Protein AF-A0A936E772-F1 (afdb_monomer)

Foldseek 3Di:
DDPDDDDDPVLVVCCVVPVVSSCCCPVVVDDDPPVPVVVVVVVVVVVVVVVVVVVVVVVVVVVVVVVVVVVVVVVVVVD

Structure (mmCIF, N/CA/C/O backbone):
data_AF-A0A936E772-F1
#
_entry.id   AF-A0A936E772-F1
#
loop_
_atom_site.group_PDB
_atom_site.id
_atom_site.type_symbol
_atom_site.label_atom_id
_atom_site.label_alt_id
_atom_site.label_comp_id
_atom_site.label_asym_id
_atom_site.label_entity_id
_atom_site.label_seq_id
_atom_site.pdbx_PDB_ins_code
_atom_site.Cartn_x
_atom_site.Cartn_y
_atom_site.Cartn_z
_atom_site.occupancy
_atom_site.B_iso_or_equiv
_atom_site.auth_seq_id
_atom_site.auth_comp_id
_atom_site.auth_asym_id
_atom_site.auth_atom_id
_atom_site.pdbx_PDB_model_num
ATOM 1 N N . MET A 1 1 ? -16.411 29.587 3.102 1.00 48.44 1 MET A N 1
ATOM 2 C CA . MET A 1 1 ? -15.365 28.623 2.705 1.00 48.44 1 MET A CA 1
ATOM 3 C C . MET A 1 1 ? -15.944 27.248 2.987 1.00 48.44 1 MET A C 1
ATOM 5 O O . MET A 1 1 ? -16.248 27.003 4.145 1.00 48.44 1 MET A O 1
ATOM 9 N N . SER A 1 2 ? -16.259 26.438 1.974 1.00 51.38 2 SER A N 1
ATOM 10 C CA . SER A 1 2 ? -16.860 25.117 2.216 1.00 51.38 2 SER A CA 1
ATOM 11 C C . SER A 1 2 ? -15.880 24.246 2.994 1.00 51.38 2 SER A C 1
ATOM 13 O O . SER A 1 2 ? -14.799 23.950 2.494 1.00 51.38 2 SER A O 1
ATOM 15 N N . ASP A 1 3 ? -16.254 23.873 4.213 1.00 65.94 3 ASP A N 1
ATOM 16 C CA . ASP A 1 3 ? -15.504 22.966 5.078 1.00 65.94 3 ASP A CA 1
ATOM 17 C C . ASP A 1 3 ? -15.741 21.525 4.604 1.00 65.94 3 ASP A C 1
ATOM 19 O O . ASP A 1 3 ? -16.633 20.826 5.083 1.00 65.94 3 ASP A O 1
ATOM 23 N N . TYR A 1 4 ? -15.028 21.099 3.558 1.00 72.19 4 TYR A N 1
ATOM 24 C CA . TYR A 1 4 ? -15.038 19.698 3.146 1.00 72.19 4 TYR A CA 1
ATOM 25 C C . TYR A 1 4 ? -13.942 18.952 3.907 1.00 72.19 4 TYR A C 1
ATOM 27 O O . TYR A 1 4 ? -12.745 19.140 3.685 1.00 72.19 4 TYR A O 1
ATOM 35 N N . LYS A 1 5 ? -14.353 18.069 4.817 1.00 81.31 5 LYS A N 1
ATOM 36 C CA . LYS A 1 5 ? -13.430 17.157 5.490 1.00 81.31 5 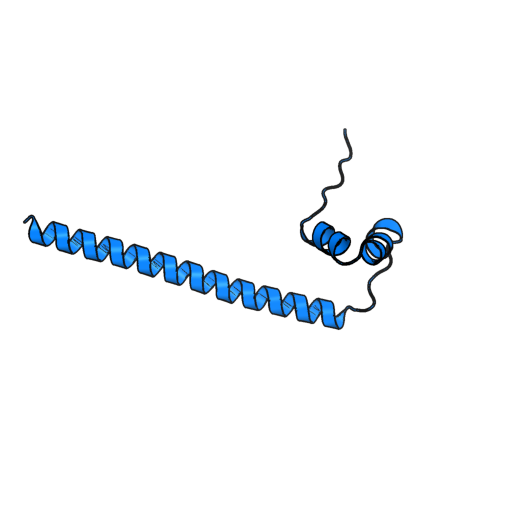LYS A CA 1
ATOM 37 C C . LYS A 1 5 ? -12.859 16.175 4.464 1.00 81.31 5 LYS A C 1
ATOM 39 O O . LYS A 1 5 ? -13.597 15.387 3.877 1.00 81.31 5 LYS A O 1
ATOM 44 N N . LEU A 1 6 ? -11.544 16.221 4.245 1.00 87.44 6 LEU A N 1
ATOM 45 C CA . LEU A 1 6 ? -10.849 15.259 3.391 1.00 87.44 6 LEU A CA 1
ATOM 46 C C . LEU A 1 6 ? -10.862 13.877 4.057 1.00 87.44 6 LEU A C 1
ATOM 48 O O . LEU A 1 6 ? -10.291 13.697 5.132 1.00 87.44 6 LEU A O 1
ATOM 52 N N . ILE A 1 7 ? -11.499 12.909 3.400 1.00 88.94 7 ILE A N 1
ATOM 53 C CA . ILE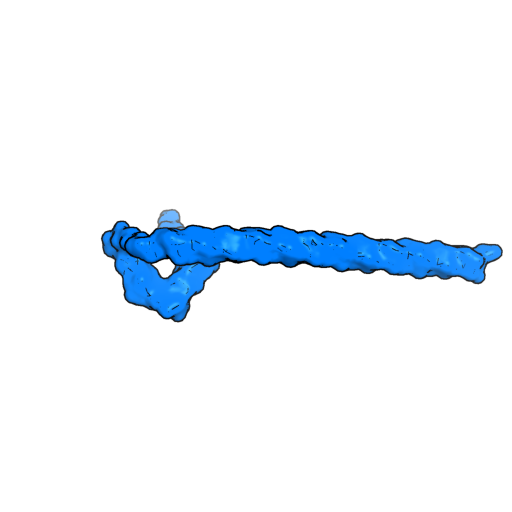 A 1 7 ? -11.439 11.490 3.767 1.00 88.94 7 ILE A CA 1
ATOM 54 C C . ILE A 1 7 ? -10.317 10.807 2.980 1.00 88.94 7 ILE A C 1
ATOM 56 O O . ILE A 1 7 ? -10.090 11.119 1.810 1.00 88.94 7 ILE A O 1
ATOM 60 N N . ASN A 1 8 ? -9.595 9.883 3.614 1.00 89.38 8 ASN A N 1
ATOM 61 C CA . ASN A 1 8 ? -8.522 9.126 2.960 1.00 89.38 8 ASN A CA 1
ATOM 62 C C . ASN A 1 8 ? -8.967 7.698 2.599 1.00 89.38 8 ASN A C 1
ATOM 64 O O . ASN A 1 8 ? -9.998 7.213 3.061 1.00 89.38 8 ASN A O 1
ATOM 68 N N . ALA A 1 9 ? -8.176 7.010 1.772 1.00 90.19 9 ALA A N 1
ATOM 69 C CA . ALA A 1 9 ? -8.487 5.650 1.331 1.00 90.19 9 ALA A CA 1
ATOM 70 C C . ALA A 1 9 ? -8.622 4.655 2.498 1.00 90.19 9 ALA A C 1
ATOM 72 O O . ALA A 1 9 ? -9.477 3.774 2.448 1.00 90.19 9 ALA A O 1
ATOM 73 N N . SER A 1 10 ? -7.829 4.816 3.561 1.00 85.56 10 SER A N 1
ATOM 74 C CA . SER A 1 10 ? -7.917 3.966 4.751 1.00 85.56 10 SER A CA 1
ATOM 75 C C . SER A 1 10 ? -9.237 4.167 5.496 1.00 85.56 10 SER A C 1
ATOM 77 O O . SER A 1 10 ? -9.817 3.196 5.961 1.00 85.56 10 SER A O 1
ATOM 79 N N . GLU A 1 11 ? -9.746 5.399 5.560 1.00 89.88 11 GLU A N 1
ATOM 80 C CA . GLU A 1 11 ? -11.051 5.715 6.153 1.00 89.88 11 GLU A CA 1
ATOM 81 C C . GLU A 1 11 ? -12.207 5.103 5.354 1.00 89.88 11 GLU A C 1
ATOM 83 O O . GLU A 1 11 ? -13.132 4.537 5.934 1.00 89.88 11 GLU A O 1
ATOM 88 N N . ILE A 1 12 ? -12.131 5.154 4.021 1.00 93.19 12 ILE A N 1
ATOM 89 C CA . ILE A 1 12 ? -13.103 4.480 3.149 1.00 93.19 12 ILE A CA 1
ATOM 90 C C . ILE A 1 12 ? -13.042 2.964 3.372 1.00 93.19 12 ILE A C 1
ATOM 92 O O . ILE A 1 12 ? -14.079 2.321 3.522 1.00 93.19 12 ILE A O 1
ATOM 96 N N . GLY A 1 13 ? -11.835 2.395 3.429 1.00 91.19 13 GLY A N 1
ATOM 97 C CA . GLY A 1 13 ? -11.633 0.972 3.697 1.00 91.19 13 GLY A CA 1
ATOM 98 C C . GLY A 1 13 ? -12.194 0.540 5.051 1.00 91.19 13 GLY A C 1
ATOM 99 O O . GLY A 1 13 ? -12.840 -0.500 5.139 1.00 91.19 13 GLY A O 1
ATOM 100 N N . GLU A 1 1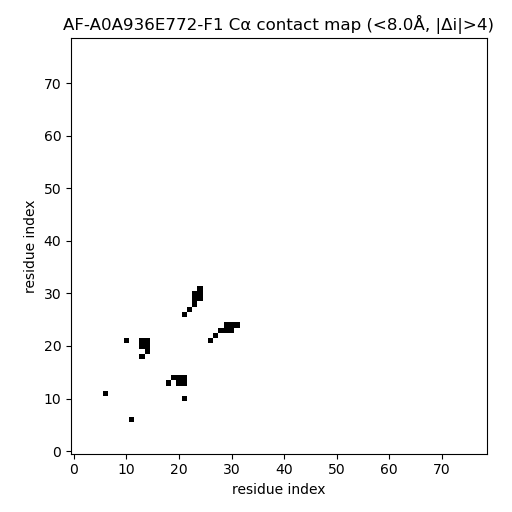4 ? -12.011 1.360 6.085 1.00 90.25 14 GLU A N 1
ATOM 101 C CA . GLU A 1 14 ? -12.565 1.135 7.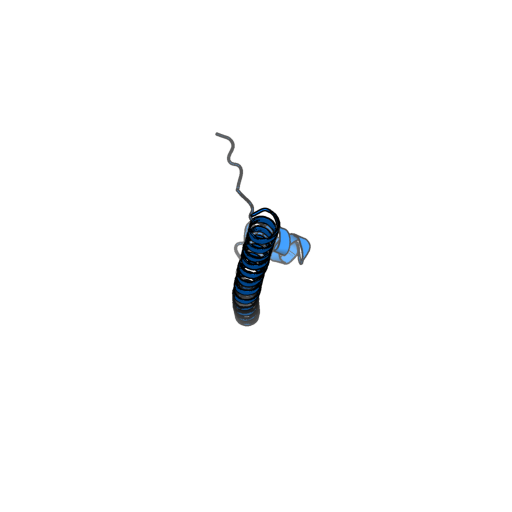420 1.00 90.25 14 GLU A CA 1
ATOM 102 C C . GLU A 1 14 ? -14.098 1.102 7.396 1.00 90.25 14 GLU A C 1
ATOM 104 O O . GLU A 1 14 ? -14.696 0.170 7.930 1.00 90.25 14 GLU A O 1
ATOM 109 N N . TYR A 1 15 ? -14.736 2.063 6.719 1.00 94.00 15 TYR A N 1
ATOM 110 C CA . TYR A 1 15 ? -16.192 2.100 6.582 1.00 94.00 15 TYR A CA 1
ATOM 111 C C . TYR A 1 15 ? -16.740 0.892 5.807 1.00 94.00 15 TYR A C 1
ATOM 113 O O . TYR A 1 15 ? -17.729 0.290 6.226 1.00 94.00 15 TYR A O 1
ATOM 121 N N . VAL A 1 16 ? -16.092 0.522 4.694 1.00 96.25 16 VAL A N 1
ATOM 122 C CA . VAL A 1 16 ? -16.478 -0.641 3.872 1.00 96.25 16 VAL A CA 1
ATOM 123 C C . VAL A 1 16 ? -16.312 -1.949 4.646 1.00 96.25 16 VAL A C 1
ATOM 125 O O . VAL A 1 16 ? -17.145 -2.842 4.512 1.00 96.25 16 VAL A O 1
ATOM 128 N N . TYR A 1 17 ? -15.266 -2.065 5.465 1.00 90.31 17 TYR A N 1
ATOM 129 C CA . TYR A 1 17 ? -15.049 -3.226 6.323 1.00 90.31 17 TYR A CA 1
ATOM 130 C C . TYR A 1 17 ? -16.071 -3.291 7.466 1.00 90.31 17 TYR A C 1
ATOM 132 O O . TYR A 1 17 ? -16.697 -4.328 7.683 1.00 90.31 17 TYR A O 1
ATOM 140 N N . CYS A 1 18 ? -16.242 -2.190 8.205 1.00 92.44 18 CYS A N 1
ATOM 141 C CA . CYS A 1 18 ? -17.199 -2.081 9.298 1.00 92.44 18 CYS A CA 1
ATOM 142 C C . CYS A 1 18 ? -17.607 -0.620 9.544 1.00 92.44 18 CYS A C 1
ATOM 144 O O . CYS A 1 18 ? -16.912 0.149 10.212 1.00 92.44 18 CYS A O 1
ATOM 146 N N . ASN A 1 19 ? -18.807 -0.266 9.082 1.00 95.56 19 ASN A N 1
ATOM 147 C CA . ASN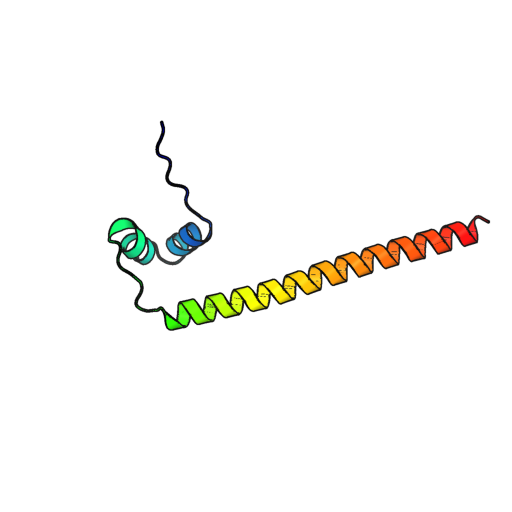 A 1 19 ? -19.393 1.061 9.276 1.00 95.56 19 ASN A CA 1
ATOM 148 C C . ASN A 1 19 ? -19.500 1.473 10.758 1.00 95.56 19 ASN A C 1
ATOM 150 O O . ASN A 1 19 ? -19.333 2.645 11.089 1.00 95.56 19 ASN A O 1
ATOM 154 N N . HIS A 1 20 ? -19.750 0.515 11.652 1.00 95.00 20 HIS A N 1
ATOM 155 C CA . HIS A 1 20 ? -19.919 0.759 13.076 1.00 95.00 20 HIS A CA 1
ATOM 156 C C . HIS A 1 20 ? -18.576 1.082 13.730 1.00 95.00 20 HIS A C 1
ATOM 158 O O . HIS A 1 20 ? -18.501 2.031 14.505 1.00 95.00 20 HIS A O 1
ATOM 164 N N . ALA A 1 21 ? -17.508 0.361 13.375 1.00 92.00 21 ALA A N 1
ATOM 165 C CA . ALA A 1 21 ? -16.158 0.676 13.838 1.00 92.00 21 ALA A CA 1
ATOM 166 C C . ALA A 1 21 ? -15.738 2.081 13.382 1.00 92.00 21 ALA A C 1
ATOM 168 O O . ALA A 1 21 ? -15.335 2.892 14.215 1.00 92.00 21 ALA A O 1
ATOM 169 N N . TRP A 1 22 ? -15.969 2.401 12.103 1.00 94.25 22 TRP A N 1
ATOM 170 C CA . TRP A 1 22 ? -15.744 3.743 11.568 1.00 94.25 22 TRP A CA 1
ATOM 171 C C . TRP A 1 22 ? -16.526 4.810 12.346 1.00 94.25 22 TRP A C 1
ATOM 173 O O . TRP A 1 22 ? -15.966 5.839 12.718 1.00 94.25 22 TRP A O 1
ATOM 183 N N . TRP A 1 23 ? -17.807 4.577 12.649 1.00 94.81 23 TRP A N 1
ATOM 184 C CA . TRP A 1 23 ? -18.631 5.539 13.389 1.00 94.81 23 TRP A CA 1
ATOM 185 C C . TRP A 1 23 ? -18.135 5.737 14.826 1.00 94.81 23 TRP A C 1
ATOM 187 O O . TRP A 1 23 ? -18.004 6.874 15.285 1.00 94.81 23 TRP A O 1
ATOM 197 N N . LEU A 1 24 ? -17.783 4.651 15.520 1.00 94.62 24 LEU A N 1
ATOM 198 C CA . LEU A 1 24 ? -17.207 4.718 16.863 1.00 94.62 24 LEU A CA 1
ATOM 199 C C . LEU A 1 24 ? -15.902 5.525 16.861 1.00 94.62 24 LEU A C 1
ATOM 201 O O . LEU A 1 24 ? -15.721 6.403 17.706 1.00 94.62 24 LEU A O 1
ATOM 205 N N . GLN A 1 25 ? -15.025 5.287 15.885 1.00 91.75 25 GLN A N 1
ATOM 206 C CA . GLN A 1 25 ? -13.738 5.970 15.805 1.00 91.75 25 GLN A CA 1
ATOM 207 C C . GLN A 1 25 ? -13.857 7.424 15.330 1.00 91.75 25 GLN A C 1
ATOM 209 O O . GLN A 1 25 ? -13.158 8.292 15.850 1.00 91.75 25 GLN A O 1
ATOM 214 N N . ARG A 1 26 ? -14.727 7.727 14.360 1.00 90.88 26 ARG A N 1
ATOM 215 C CA . ARG A 1 26 ? -14.794 9.045 13.698 1.00 90.88 26 ARG A CA 1
ATOM 216 C C . ARG A 1 26 ? -15.843 9.995 14.255 1.00 90.88 26 ARG A C 1
ATOM 218 O O . ARG A 1 26 ? -15.652 11.204 14.133 1.00 90.88 26 ARG A O 1
ATOM 225 N N . VAL A 1 27 ? -16.919 9.474 14.843 1.00 92.50 27 VAL A N 1
ATOM 226 C CA . VAL A 1 27 ? -18.002 10.276 15.438 1.00 92.50 27 VAL A CA 1
ATOM 227 C C . VAL A 1 27 ? -17.892 10.289 16.959 1.00 92.50 27 VAL A C 1
ATOM 229 O O . VAL A 1 27 ? -17.969 11.356 17.560 1.00 92.50 27 VAL A O 1
ATOM 232 N N . HIS A 1 28 ? -17.645 9.133 17.580 1.00 94.75 28 HIS A N 1
ATOM 233 C CA . HIS A 1 28 ? -17.505 9.022 19.040 1.00 94.75 28 HIS A CA 1
ATOM 234 C C . HIS A 1 28 ? -16.065 9.153 19.548 1.00 94.75 28 HIS A C 1
ATOM 236 O O . HIS A 1 28 ? -15.848 9.180 20.758 1.00 94.75 28 HIS A O 1
ATOM 242 N N . ASN A 1 29 ? -15.086 9.262 18.644 1.00 92.44 29 ASN A N 1
ATOM 243 C CA . ASN A 1 29 ? -13.663 9.398 18.961 1.00 92.44 29 ASN A CA 1
ATOM 244 C C . ASN A 1 29 ? -13.100 8.249 19.827 1.00 92.44 29 ASN A C 1
ATOM 246 O O . ASN A 1 29 ? -12.104 8.414 20.537 1.00 92.44 29 ASN A O 1
ATOM 250 N N . LEU A 1 30 ? -13.739 7.076 19.766 1.00 93.56 30 LEU A N 1
ATOM 251 C CA . LEU A 1 30 ? -13.351 5.882 20.507 1.00 93.56 30 LEU A CA 1
ATOM 252 C C . LEU A 1 30 ? -12.253 5.139 19.752 1.00 93.56 30 LEU A C 1
ATOM 254 O O . LEU A 1 30 ? -12.420 4.737 18.604 1.00 93.56 30 LEU A O 1
ATOM 258 N N . GLN A 1 31 ? -11.116 4.946 20.411 1.00 88.56 31 GLN A N 1
ATOM 259 C CA . GLN A 1 31 ? -9.994 4.233 19.814 1.00 88.56 31 GLN A CA 1
ATOM 260 C C . GLN A 1 31 ? -10.241 2.725 19.819 1.00 88.56 31 GLN A C 1
ATOM 262 O O . GLN A 1 31 ? -10.780 2.168 20.778 1.00 88.56 31 GLN A O 1
ATOM 267 N N . SER A 1 32 ? -9.797 2.056 18.757 1.00 86.75 32 SER A N 1
ATOM 268 C CA . SER A 1 32 ? -9.804 0.598 18.705 1.00 86.75 32 SER A CA 1
ATOM 269 C C . SER A 1 32 ? -8.874 0.025 19.772 1.00 86.75 32 SER A C 1
ATOM 271 O O . SER A 1 32 ? -7.717 0.427 19.893 1.00 86.75 32 SER A O 1
ATOM 273 N N . THR A 1 33 ? -9.353 -0.971 20.510 1.00 91.12 33 THR A N 1
ATOM 274 C CA . THR A 1 33 ? -8.519 -1.763 21.423 1.00 91.12 33 THR A CA 1
ATOM 275 C C . THR A 1 33 ? -7.662 -2.788 20.676 1.00 91.12 33 THR A C 1
ATOM 277 O O . THR A 1 33 ? -6.722 -3.339 21.248 1.00 91.12 33 THR A O 1
ATOM 280 N N . ASN A 1 34 ? -7.916 -3.010 19.380 1.00 88.25 34 ASN A N 1
ATOM 281 C CA . ASN A 1 34 ? -7.204 -3.974 18.540 1.00 88.25 34 ASN A CA 1
ATOM 282 C C . ASN A 1 34 ? -5.854 -3.443 18.008 1.00 88.25 34 ASN A C 1
ATOM 284 O O . ASN A 1 34 ? -5.505 -3.610 16.839 1.00 88.25 34 ASN A O 1
ATOM 288 N N . VAL A 1 35 ? -5.090 -2.763 18.863 1.00 89.00 35 VAL A N 1
ATOM 289 C CA . VAL A 1 35 ? -3.867 -2.038 18.480 1.00 89.00 35 VAL A CA 1
ATOM 290 C C . VAL A 1 35 ? -2.784 -2.985 17.956 1.00 89.00 35 VAL A C 1
ATOM 292 O O . VAL A 1 35 ? -2.083 -2.664 17.000 1.00 89.00 35 VAL A O 1
ATOM 295 N N . ARG A 1 36 ? -2.659 -4.176 18.555 1.00 93.38 36 ARG A N 1
ATOM 296 C CA . ARG A 1 36 ? -1.615 -5.143 18.195 1.00 93.38 36 ARG A CA 1
ATOM 297 C C . ARG A 1 36 ? -1.794 -5.685 16.778 1.00 93.38 36 ARG A C 1
ATOM 299 O O . ARG A 1 36 ? -0.840 -5.667 16.006 1.00 93.38 36 ARG A O 1
ATOM 306 N N . GLU A 1 37 ? -2.993 -6.148 16.435 1.00 91.06 37 GLU A N 1
ATOM 307 C CA . GLU A 1 37 ? -3.250 -6.715 15.105 1.00 91.06 37 GLU A CA 1
ATOM 308 C C . GLU A 1 37 ? -3.199 -5.625 14.026 1.00 91.06 37 GLU A C 1
ATOM 310 O O . GLU A 1 37 ? -2.663 -5.856 12.944 1.00 91.06 37 GLU A O 1
ATOM 315 N N . LEU A 1 38 ? -3.656 -4.404 14.339 1.00 88.19 38 LEU A N 1
ATOM 316 C CA . LEU A 1 38 ? -3.506 -3.237 13.459 1.00 88.19 38 LEU A CA 1
ATOM 317 C C . LEU A 1 38 ? -2.031 -2.930 13.161 1.00 88.19 38 LEU A C 1
ATOM 319 O O . LEU A 1 38 ? -1.662 -2.726 12.000 1.00 88.19 38 LEU A O 1
ATOM 323 N N . ALA A 1 39 ? -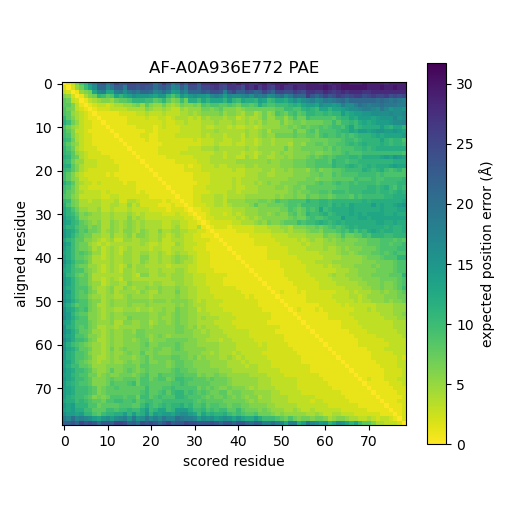1.173 -2.933 14.184 1.00 92.50 39 ALA A N 1
ATOM 324 C CA . ALA A 1 39 ? 0.262 -2.714 14.015 1.00 92.50 39 ALA A CA 1
ATOM 325 C C . ALA A 1 39 ? 0.915 -3.833 13.187 1.00 92.50 39 ALA A C 1
ATOM 327 O O . ALA A 1 39 ? 1.699 -3.553 12.279 1.00 92.50 39 ALA A O 1
ATOM 328 N N . ALA A 1 40 ? 0.552 -5.091 13.449 1.00 94.75 40 ALA A N 1
ATOM 329 C CA . ALA A 1 40 ? 1.044 -6.239 12.691 1.00 94.75 40 ALA A CA 1
ATOM 330 C C . ALA A 1 40 ? 0.634 -6.170 11.209 1.00 94.75 40 ALA A C 1
ATOM 332 O O . ALA A 1 40 ? 1.477 -6.344 10.326 1.00 94.75 40 ALA A O 1
ATOM 333 N N . GLY A 1 41 ? -0.632 -5.849 10.929 1.00 91.25 41 GLY A N 1
ATOM 334 C CA . GLY A 1 41 ? -1.135 -5.653 9.569 1.00 91.25 41 GLY A CA 1
ATOM 335 C C . GLY A 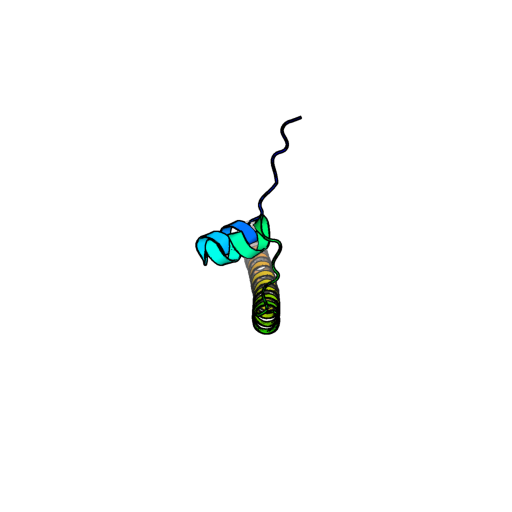1 41 ? -0.427 -4.505 8.846 1.00 91.25 41 GLY A C 1
ATOM 336 O O . GLY A 1 41 ? -0.012 -4.660 7.698 1.00 91.25 41 GLY A O 1
ATOM 337 N N . THR A 1 42 ? -0.205 -3.383 9.535 1.00 91.31 42 THR A N 1
ATOM 338 C CA . THR A 1 42 ? 0.529 -2.227 8.988 1.00 91.31 42 THR A CA 1
ATOM 339 C C . THR A 1 42 ? 1.960 -2.614 8.615 1.00 91.31 42 THR A C 1
ATOM 341 O O . THR A 1 42 ? 2.381 -2.400 7.478 1.00 91.31 42 THR A O 1
ATOM 344 N N . ALA A 1 43 ? 2.682 -3.279 9.519 1.00 96.06 43 ALA A N 1
ATOM 345 C CA . ALA A 1 43 ? 4.044 -3.741 9.259 1.00 96.06 43 ALA A CA 1
ATOM 346 C C . ALA A 1 43 ? 4.107 -4.733 8.083 1.00 96.06 43 ALA A C 1
ATOM 348 O O . ALA A 1 43 ? 5.024 -4.672 7.257 1.00 96.06 43 ALA A O 1
ATOM 349 N N . HIS A 1 44 ? 3.116 -5.624 7.972 1.00 95.06 44 HIS A N 1
ATOM 350 C CA . HIS A 1 44 ? 3.003 -6.547 6.848 1.00 95.06 44 HIS A CA 1
ATOM 351 C C . HIS A 1 44 ? 2.788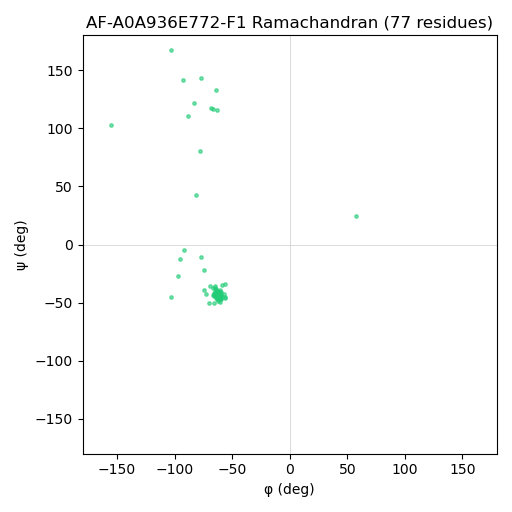 -5.806 5.519 1.00 95.06 44 HIS A C 1
ATOM 353 O O . HIS A 1 44 ? 3.500 -6.070 4.546 1.00 95.06 44 HIS A O 1
ATOM 359 N N . HIS A 1 45 ? 1.868 -4.838 5.477 1.00 93.06 45 HIS A N 1
ATOM 360 C CA . HIS A 1 45 ? 1.615 -4.027 4.286 1.00 93.06 45 HIS A CA 1
ATOM 361 C C . HIS A 1 45 ? 2.837 -3.210 3.859 1.00 93.06 45 HIS A C 1
ATOM 363 O O . HIS A 1 45 ? 3.149 -3.159 2.669 1.00 93.06 45 HIS A O 1
ATOM 369 N N . GLU A 1 46 ? 3.579 -2.630 4.800 1.00 94.88 46 GLU A N 1
ATOM 370 C CA . GLU A 1 46 ? 4.822 -1.921 4.491 1.00 94.88 46 GLU A CA 1
ATOM 371 C C . GLU A 1 46 ? 5.893 -2.854 3.913 1.00 94.88 46 GLU A C 1
ATOM 373 O O . GLU A 1 46 ? 6.558 -2.519 2.927 1.00 94.88 46 GLU A O 1
ATOM 378 N N . ALA A 1 47 ? 6.063 -4.043 4.499 1.00 96.81 47 ALA A N 1
ATOM 379 C CA . ALA A 1 47 ? 7.003 -5.043 4.000 1.00 96.81 47 ALA A CA 1
ATOM 380 C C . ALA A 1 47 ? 6.642 -5.501 2.581 1.00 96.81 47 ALA A C 1
ATOM 382 O O . ALA A 1 47 ? 7.517 -5.567 1.709 1.00 96.81 47 ALA A O 1
ATOM 383 N N . HIS A 1 48 ? 5.356 -5.747 2.329 1.00 95.81 48 HIS A N 1
ATOM 384 C CA . HIS A 1 48 ? 4.850 -6.068 1.001 1.00 95.81 48 HIS A CA 1
ATOM 385 C C . HIS A 1 48 ? 5.078 -4.912 0.017 1.00 95.81 48 HIS A C 1
ATOM 387 O O . HIS A 1 48 ? 5.605 -5.131 -1.074 1.00 95.81 48 HIS A O 1
ATOM 393 N N . GLY A 1 49 ? 4.787 -3.671 0.417 1.00 96.25 49 GLY A N 1
ATOM 394 C CA . GLY A 1 49 ? 5.024 -2.475 -0.394 1.00 96.25 49 GLY A CA 1
ATOM 395 C C . GLY A 1 49 ? 6.487 -2.331 -0.820 1.00 96.25 49 GLY A C 1
ATOM 396 O O . GLY A 1 49 ? 6.774 -2.087 -1.994 1.00 96.25 49 GLY A O 1
ATOM 397 N N . ARG A 1 50 ? 7.436 -2.590 0.091 1.00 97.19 50 ARG A N 1
ATOM 398 C CA . ARG A 1 50 ? 8.874 -2.637 -0.241 1.00 97.19 50 ARG A CA 1
ATOM 399 C C . ARG A 1 50 ? 9.203 -3.746 -1.243 1.00 97.19 50 ARG A C 1
ATOM 401 O O . ARG A 1 50 ? 10.016 -3.542 -2.144 1.00 97.19 50 ARG A O 1
ATOM 408 N N . ALA A 1 51 ? 8.602 -4.927 -1.106 1.00 97.38 51 ALA A N 1
ATOM 409 C CA . ALA A 1 51 ? 8.803 -6.026 -2.050 1.00 97.38 51 ALA A CA 1
ATOM 410 C C . ALA A 1 51 ? 8.276 -5.686 -3.454 1.00 97.38 51 ALA A C 1
ATOM 412 O O . ALA A 1 51 ? 9.006 -5.859 -4.432 1.00 97.38 51 ALA A O 1
ATOM 413 N N . VAL A 1 52 ? 7.069 -5.124 -3.546 1.00 97.81 52 VAL A N 1
ATOM 414 C CA . VAL A 1 52 ? 6.479 -4.652 -4.806 1.00 97.81 52 VAL A CA 1
ATOM 415 C C . VAL A 1 52 ? 7.343 -3.562 -5.435 1.00 97.81 52 VAL A C 1
ATOM 417 O O . VAL A 1 52 ? 7.662 -3.652 -6.618 1.00 97.81 52 VAL A O 1
ATOM 42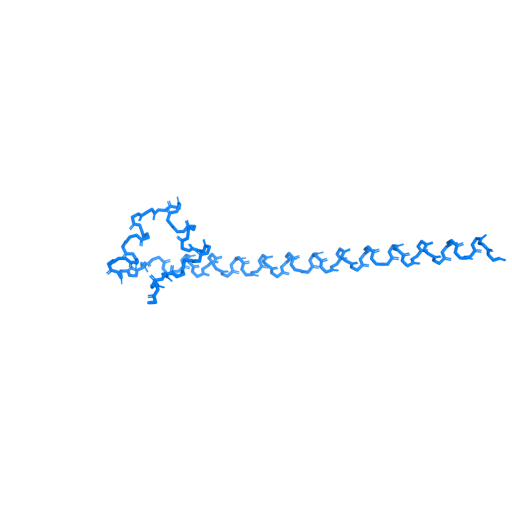0 N N . GLY A 1 53 ? 7.802 -2.580 -4.654 1.00 98.12 53 GLY A N 1
ATOM 421 C CA . GLY A 1 53 ? 8.680 -1.516 -5.143 1.00 98.12 53 GLY A CA 1
ATOM 422 C C . GLY A 1 53 ? 9.963 -2.056 -5.781 1.00 98.12 53 GLY A C 1
ATOM 423 O O . GLY A 1 53 ? 10.308 -1.671 -6.898 1.00 98.12 53 GLY A O 1
ATOM 424 N N . ARG A 1 54 ? 10.631 -3.014 -5.124 1.00 97.88 54 ARG A N 1
ATOM 425 C CA . ARG A 1 54 ? 11.819 -3.689 -5.682 1.00 97.88 54 ARG A CA 1
ATOM 426 C C . ARG A 1 54 ? 11.503 -4.440 -6.975 1.00 97.88 54 ARG A C 1
ATOM 428 O O . ARG A 1 54 ? 12.263 -4.331 -7.931 1.00 97.88 54 ARG A O 1
ATOM 435 N N . SER A 1 55 ? 10.376 -5.152 -7.025 1.00 97.75 55 SER A N 1
ATOM 436 C CA . SER A 1 55 ? 9.925 -5.869 -8.225 1.00 97.75 55 SER A CA 1
ATOM 437 C C . SER A 1 55 ? 9.672 -4.919 -9.402 1.00 97.75 55 SER A C 1
ATOM 439 O O . SER A 1 55 ? 10.145 -5.155 -10.513 1.00 97.75 55 SER A O 1
ATOM 441 N N . VAL A 1 56 ? 9.009 -3.786 -9.153 1.00 98.31 56 VAL A N 1
ATOM 442 C CA . VAL A 1 56 ? 8.767 -2.756 -10.172 1.00 98.31 56 VAL A CA 1
ATOM 443 C C . VAL A 1 56 ? 10.083 -2.180 -10.697 1.00 98.31 56 VAL A C 1
ATOM 445 O O . VAL A 1 56 ? 10.231 -2.027 -11.909 1.00 98.31 56 VAL A O 1
ATOM 448 N N . GLN A 1 57 ? 11.049 -1.889 -9.823 1.00 98.25 57 GLN A N 1
ATOM 449 C CA . GLN A 1 57 ? 12.355 -1.376 -10.252 1.00 98.25 57 GLN A CA 1
ATOM 450 C C . GLN A 1 57 ? 13.150 -2.410 -11.054 1.00 98.25 57 GLN A C 1
ATOM 452 O O . GLN A 1 57 ? 13.679 -2.082 -12.115 1.00 98.25 57 GLN A O 1
ATOM 457 N N . ALA A 1 58 ? 13.170 -3.668 -10.608 1.00 98.12 58 ALA A N 1
ATOM 458 C CA . ALA A 1 58 ? 13.805 -4.759 -11.344 1.00 98.12 58 ALA A CA 1
ATOM 459 C C . ALA A 1 58 ? 13.179 -4.937 -12.735 1.00 98.12 58 ALA A C 1
ATOM 461 O O . ALA A 1 58 ? 13.894 -5.048 -13.729 1.00 98.12 58 ALA A O 1
ATOM 462 N N . ARG A 1 59 ? 11.845 -4.876 -12.832 1.00 98.38 59 ARG A N 1
ATOM 463 C CA . ARG A 1 59 ? 11.130 -4.938 -14.112 1.00 98.38 59 ARG A CA 1
ATOM 464 C C . ARG A 1 59 ? 11.497 -3.772 -15.029 1.00 98.38 59 ARG A C 1
ATOM 466 O O . ARG A 1 59 ? 11.733 -3.995 -16.212 1.00 98.38 59 ARG A O 1
ATOM 473 N N . LYS A 1 60 ? 11.560 -2.544 -14.505 1.00 98.44 60 LYS A N 1
ATOM 474 C CA . LYS A 1 60 ? 11.984 -1.366 -15.280 1.00 98.44 60 LYS A CA 1
ATOM 475 C C . LYS A 1 60 ? 13.408 -1.528 -15.812 1.00 98.44 60 LYS A C 1
ATOM 477 O O . LYS A 1 60 ? 13.633 -1.289 -16.994 1.00 98.44 60 LYS A O 1
ATOM 482 N N . ALA A 1 61 ? 14.337 -1.982 -14.969 1.00 98.44 61 ALA A N 1
ATOM 483 C CA . ALA A 1 61 ? 15.717 -2.242 -15.370 1.00 98.44 61 ALA A CA 1
ATOM 484 C C . ALA A 1 61 ? 15.802 -3.327 -16.454 1.00 98.44 61 ALA A C 1
ATOM 486 O O . ALA A 1 61 ? 16.478 -3.133 -17.459 1.00 98.44 61 ALA A O 1
ATOM 487 N N . ALA A 1 62 ? 15.062 -4.430 -16.301 1.00 98.38 62 ALA A N 1
ATOM 488 C CA . ALA A 1 62 ? 15.016 -5.500 -17.294 1.00 98.38 62 ALA A CA 1
ATOM 489 C C . ALA A 1 62 ? 14.514 -5.000 -18.657 1.00 98.38 62 ALA A C 1
ATOM 491 O O . ALA A 1 62 ? 15.146 -5.261 -19.677 1.00 98.38 62 ALA A O 1
ATOM 492 N N . VAL A 1 63 ? 13.420 -4.231 -18.681 1.00 98.62 63 VAL A N 1
ATOM 493 C CA . VAL A 1 63 ? 12.899 -3.640 -19.924 1.00 98.62 63 VAL A CA 1
ATOM 494 C C . VAL A 1 63 ? 13.914 -2.677 -20.545 1.00 98.62 63 VAL A C 1
ATOM 496 O O . VAL A 1 63 ? 14.146 -2.743 -21.748 1.00 98.62 63 VAL A O 1
ATOM 499 N N . ALA A 1 64 ? 14.558 -1.822 -19.747 1.00 98.50 64 ALA A N 1
ATOM 500 C CA . ALA A 1 64 ? 15.573 -0.893 -20.245 1.00 98.50 64 ALA A CA 1
ATOM 501 C C . ALA A 1 64 ? 16.777 -1.622 -20.867 1.00 98.50 64 ALA A C 1
ATOM 503 O O . ALA A 1 64 ? 17.224 -1.251 -21.950 1.00 98.50 64 ALA A O 1
ATOM 504 N N . LEU A 1 65 ? 17.265 -2.685 -20.221 1.00 98.50 65 LEU A N 1
ATOM 505 C CA . LEU A 1 65 ? 18.362 -3.508 -20.736 1.00 98.50 65 LEU A CA 1
ATOM 506 C C . LEU A 1 65 ? 17.981 -4.234 -22.031 1.00 98.50 65 LEU A C 1
ATOM 508 O O . LEU A 1 65 ? 18.787 -4.279 -22.956 1.00 98.50 65 LEU A O 1
ATOM 512 N N . LEU A 1 66 ? 16.755 -4.757 -22.128 1.00 98.56 66 LEU A N 1
ATOM 513 C CA . LEU A 1 66 ? 16.257 -5.381 -23.358 1.00 98.56 66 LEU A CA 1
ATOM 514 C C . LEU A 1 66 ? 16.182 -4.375 -24.513 1.00 98.56 66 LEU A C 1
ATOM 516 O O . LEU A 1 66 ? 16.608 -4.681 -25.625 1.00 98.56 66 LEU A O 1
ATOM 520 N N . LEU A 1 67 ? 15.687 -3.162 -24.258 1.00 98.56 67 LEU A N 1
ATOM 521 C CA . LEU A 1 67 ? 15.646 -2.098 -25.265 1.00 98.56 67 LEU A CA 1
ATOM 522 C C . LEU A 1 67 ? 17.052 -1.669 -25.701 1.00 98.56 67 LEU A C 1
ATOM 524 O O . LEU A 1 67 ? 17.304 -1.517 -26.891 1.00 98.56 67 LEU A O 1
ATOM 528 N N . ALA A 1 68 ? 17.984 -1.529 -24.758 1.00 98.44 68 ALA A N 1
ATOM 529 C CA . ALA A 1 68 ? 19.370 -1.202 -25.076 1.00 98.44 68 ALA A CA 1
ATOM 530 C C . ALA A 1 68 ? 20.030 -2.303 -25.922 1.00 98.44 68 ALA A C 1
ATOM 532 O O . ALA A 1 68 ? 20.596 -2.006 -26.969 1.00 98.44 68 ALA A O 1
ATOM 533 N N . GLY A 1 69 ? 19.900 -3.569 -25.513 1.00 98.25 69 GLY A N 1
ATOM 534 C CA . GLY A 1 69 ? 20.477 -4.708 -26.231 1.00 98.25 69 GLY A CA 1
ATOM 535 C C . GLY A 1 69 ? 19.893 -4.892 -27.634 1.00 98.25 69 GLY A C 1
ATOM 536 O O . GLY A 1 69 ? 20.624 -5.150 -28.589 1.00 98.25 69 GLY A O 1
ATOM 537 N N . THR A 1 70 ? 18.580 -4.706 -27.787 1.00 98.25 70 THR A N 1
ATOM 538 C CA . THR A 1 70 ? 17.933 -4.744 -29.109 1.00 98.25 70 THR A CA 1
ATOM 539 C C . THR A 1 70 ? 18.398 -3.592 -29.995 1.00 98.25 70 THR A C 1
ATOM 541 O O . THR A 1 70 ? 18.758 -3.834 -31.143 1.00 98.25 70 THR A O 1
ATOM 544 N N . ALA A 1 71 ? 18.489 -2.366 -29.472 1.00 98.00 71 ALA A N 1
ATOM 545 C CA . ALA A 1 71 ? 19.011 -1.227 -30.224 1.00 98.00 71 ALA A CA 1
ATOM 546 C C . ALA A 1 71 ? 20.464 -1.444 -30.676 1.00 98.00 71 ALA A C 1
ATOM 548 O O . ALA A 1 71 ? 20.783 -1.193 -31.836 1.00 98.00 71 ALA A O 1
ATOM 549 N N . THR A 1 72 ? 21.338 -1.960 -29.803 1.00 97.94 72 THR A N 1
ATOM 550 C CA . THR A 1 72 ? 22.733 -2.248 -30.171 1.00 97.94 72 THR A CA 1
ATOM 551 C C . THR A 1 72 ? 22.841 -3.326 -31.245 1.00 97.94 72 THR A C 1
ATOM 553 O O . THR A 1 72 ? 23.653 -3.185 -32.154 1.00 97.94 72 THR A O 1
ATOM 556 N N . LEU A 1 73 ? 22.012 -4.375 -31.180 1.00 97.94 73 LEU A N 1
ATOM 557 C CA . LEU A 1 73 ? 21.976 -5.423 -32.205 1.00 97.94 73 LEU A CA 1
ATOM 558 C C . LEU A 1 73 ? 21.522 -4.870 -33.559 1.00 97.94 73 LEU A C 1
ATOM 560 O O . LEU A 1 73 ? 22.138 -5.171 -34.575 1.00 97.94 73 LEU A O 1
ATOM 564 N N . LEU A 1 74 ? 20.480 -4.035 -33.571 1.00 97.94 74 LEU A N 1
ATOM 565 C CA . LEU A 1 74 ? 19.993 -3.404 -34.798 1.00 97.94 74 LEU A CA 1
ATOM 566 C C . LEU A 1 74 ? 21.052 -2.490 -35.419 1.00 97.94 74 LEU A C 1
ATOM 568 O O . LEU A 1 74 ? 21.295 -2.576 -36.617 1.00 97.94 74 LEU A O 1
ATOM 572 N N . LEU A 1 75 ? 21.721 -1.664 -34.609 1.00 97.50 75 LEU A N 1
ATOM 573 C CA . LEU A 1 75 ? 22.810 -0.805 -35.081 1.00 97.50 75 LEU A CA 1
ATOM 574 C C . LEU A 1 75 ? 23.970 -1.617 -35.663 1.00 97.50 75 LEU A C 1
ATOM 576 O O . LEU A 1 75 ? 24.502 -1.244 -36.701 1.00 97.50 75 LEU A O 1
ATOM 580 N N . TRP A 1 76 ? 24.331 -2.735 -35.027 1.00 97.25 76 TRP A N 1
ATOM 581 C CA . TRP A 1 76 ? 25.364 -3.638 -35.533 1.00 97.25 76 TRP A CA 1
ATOM 582 C C . TRP A 1 76 ? 24.974 -4.305 -36.858 1.00 97.25 76 TRP A C 1
ATOM 584 O O . TRP A 1 76 ? 25.828 -4.495 -37.709 1.00 97.25 76 TRP A O 1
ATOM 594 N N . MET A 1 77 ? 23.696 -4.638 -37.060 1.00 95.62 77 MET A N 1
ATOM 595 C CA . MET A 1 77 ? 23.217 -5.213 -38.324 1.00 95.62 77 MET A CA 1
ATOM 596 C C . MET A 1 77 ? 23.122 -4.192 -39.470 1.00 95.62 77 MET A C 1
ATOM 598 O O . MET A 1 77 ? 23.063 -4.593 -40.630 1.00 95.62 77 MET A O 1
ATOM 602 N N . MET A 1 78 ? 23.030 -2.897 -39.155 1.00 92.62 78 MET A N 1
ATOM 603 C CA . MET A 1 78 ? 22.866 -1.814 -40.134 1.00 92.62 78 MET A CA 1
ATOM 604 C C . MET A 1 78 ? 24.185 -1.147 -40.555 1.00 92.62 78 MET A C 1
ATOM 606 O O . MET A 1 78 ? 24.165 -0.359 -41.502 1.00 92.62 78 MET A O 1
ATOM 610 N N . GLY A 1 79 ? 25.285 -1.405 -39.841 1.00 81.62 79 GLY A N 1
ATOM 611 C CA . GLY A 1 79 ? 26.629 -0.900 -40.148 1.00 81.62 79 GLY A CA 1
ATOM 612 C C . GLY A 1 79 ? 27.487 -1.950 -40.832 1.00 81.62 79 GLY A C 1
ATOM 613 O O . GLY A 1 79 ? 28.225 -1.562 -41.762 1.00 81.62 79 GLY A O 1
#

pLDDT: mean 92.32, std 8.86, range [48.44, 98.62]

Solvent-accessible surface area (backbone atoms only — not comparable to full-atom values): 4649 Å² total; per-residue (Å²): 129,88,86,74,82,85,79,51,73,67,59,52,50,40,34,74,75,35,52,65,60,37,42,38,40,73,74,66,66,44,77,75,86,61,53,67,61,52,50,52,52,49,54,50,52,52,53,49,50,53,51,51,52,52,50,54,52,52,50,51,52,52,52,51,51,51,52,50,53,50,52,53,52,52,53,63,76,75,107

Sequence (79 aa):
MSDYKLINASEIGEYVYCNHAWWLQRVHNLQSTNVRELAAGTAHHEAHGRAVGRSVQARKAAVALLLAGTATLLLWMMG

Secondary structure (DSSP, 8-state):
----PPPPHHHHHHHHH-HHHHHHHHTS-PPPS-HHHHHHHHHHHHHHHHHHHHHHHHHHHHHHHHHHHHHHHHHHHH-

Mean predicted aligned error: 6.35 Å

Radius of gyration: 23.58 Å; Cα contacts (8 Å, |Δi|>4): 16; chains: 1; bounding box: 46×35×62 Å